Protein AF-A0A3N4I988-F1 (afdb_monomer)

pLDDT: mean 76.37, std 16.98, range [40.56, 94.88]

Mean predicted aligned error: 9.08 Å

Structure (mmCIF, N/CA/C/O backbone):
data_AF-A0A3N4I988-F1
#
_entry.id   AF-A0A3N4I988-F1
#
loop_
_atom_site.group_PDB
_atom_site.id
_atom_site.type_symbol
_atom_site.label_atom_id
_atom_site.label_alt_id
_atom_site.label_comp_id
_atom_site.label_asym_id
_atom_site.label_entity_id
_atom_site.label_seq_id
_atom_site.pdbx_PDB_ins_code
_atom_site.Cartn_x
_atom_site.Cartn_y
_atom_site.Cartn_z
_atom_site.occupancy
_atom_site.B_iso_or_equiv
_atom_site.auth_seq_id
_atom_site.auth_comp_id
_atom_site.auth_asym_id
_atom_site.auth_atom_id
_atom_site.pdbx_PDB_model_num
ATOM 1 N N . MET A 1 1 ? -3.573 -3.163 16.307 1.00 84.88 1 MET A N 1
ATOM 2 C CA . MET A 1 1 ? -3.883 -3.729 14.979 1.00 84.88 1 MET A CA 1
ATOM 3 C C . MET A 1 1 ? -4.000 -2.584 13.988 1.00 84.88 1 MET A C 1
ATOM 5 O O . MET A 1 1 ? -4.556 -1.556 14.357 1.00 84.88 1 MET A O 1
ATOM 9 N N . GLN A 1 2 ? -3.490 -2.755 12.772 1.00 89.31 2 GLN A N 1
ATOM 10 C CA . GLN A 1 2 ? -3.730 -1.860 11.639 1.00 89.31 2 GLN A CA 1
ATOM 11 C C . GLN A 1 2 ? -4.465 -2.616 10.535 1.00 89.31 2 GLN A C 1
ATOM 13 O O . GLN A 1 2 ? -4.275 -3.822 10.383 1.00 89.31 2 GLN A O 1
ATOM 18 N N . GLN A 1 3 ? -5.292 -1.901 9.780 1.00 92.56 3 GLN A N 1
ATOM 19 C CA . GLN A 1 3 ? -6.064 -2.427 8.659 1.00 92.56 3 GLN A CA 1
ATOM 20 C C . GLN A 1 3 ? -5.786 -1.561 7.431 1.00 92.56 3 GLN A C 1
ATOM 22 O O . GLN A 1 3 ? -5.736 -0.337 7.550 1.00 92.56 3 GLN A O 1
ATOM 27 N N . LEU A 1 4 ? -5.598 -2.190 6.274 1.00 93.06 4 LEU A N 1
ATOM 28 C CA . LEU A 1 4 ? -5.372 -1.509 5.000 1.00 93.06 4 LEU A CA 1
ATOM 29 C C . LEU A 1 4 ? -6.285 -2.112 3.940 1.00 93.06 4 LEU A C 1
ATOM 31 O O . LEU A 1 4 ? -6.235 -3.314 3.668 1.00 93.06 4 LEU A O 1
ATOM 35 N N . GLU A 1 5 ? -7.072 -1.249 3.311 1.00 93.62 5 GLU A N 1
ATOM 36 C CA . GLU A 1 5 ? -7.854 -1.566 2.124 1.00 93.62 5 GLU A CA 1
ATOM 37 C C . GLU A 1 5 ? -7.235 -0.835 0.931 1.00 93.62 5 GLU A C 1
ATOM 39 O O . GLU A 1 5 ? -7.075 0.386 0.956 1.00 93.62 5 GLU A O 1
ATOM 44 N N . LEU A 1 6 ? -6.873 -1.590 -0.105 1.00 92.62 6 LEU A N 1
ATOM 45 C CA . LEU A 1 6 ? -6.383 -1.049 -1.369 1.00 92.62 6 LEU A CA 1
ATOM 46 C C . LEU A 1 6 ? -7.487 -1.221 -2.408 1.00 92.62 6 LEU A C 1
ATOM 48 O O . LEU A 1 6 ? -7.954 -2.335 -2.637 1.00 92.62 6 LEU A O 1
ATOM 52 N N . SER A 1 7 ? -7.892 -0.133 -3.063 1.00 90.50 7 SER A N 1
ATOM 53 C CA . SER A 1 7 ? -9.023 -0.134 -4.006 1.00 90.50 7 SER A CA 1
ATOM 54 C C . SER A 1 7 ? -8.849 -1.109 -5.178 1.00 90.50 7 SER A C 1
ATOM 56 O O . SER A 1 7 ? -9.831 -1.609 -5.729 1.00 90.50 7 SER A O 1
ATOM 58 N N . TYR A 1 8 ? -7.602 -1.409 -5.545 1.00 88.56 8 TYR A N 1
ATOM 59 C CA . TYR A 1 8 ? -7.256 -2.349 -6.608 1.00 88.56 8 TYR A CA 1
ATOM 60 C C . TYR A 1 8 ? -7.137 -3.811 -6.135 1.00 88.56 8 TYR A C 1
ATOM 62 O O . TYR A 1 8 ? -7.142 -4.714 -6.968 1.00 88.56 8 TYR A O 1
ATOM 70 N N . VAL A 1 9 ? -7.110 -4.078 -4.823 1.00 90.38 9 VAL A N 1
ATOM 71 C CA . VAL A 1 9 ? -7.111 -5.436 -4.245 1.00 90.38 9 VAL A CA 1
ATOM 72 C C . VAL A 1 9 ? -8.528 -5.780 -3.782 1.00 90.38 9 VAL A C 1
ATOM 74 O O . VAL A 1 9 ? -8.876 -5.705 -2.605 1.00 90.38 9 VAL A O 1
ATOM 77 N N . ARG A 1 10 ? -9.391 -6.122 -4.741 1.00 90.44 10 ARG A N 1
ATOM 78 C CA . ARG A 1 10 ? -10.837 -6.261 -4.503 1.00 90.44 10 ARG A CA 1
ATOM 79 C C . ARG A 1 10 ? -11.174 -7.362 -3.492 1.00 90.44 10 ARG A C 1
ATOM 81 O O . ARG A 1 10 ? -10.671 -8.479 -3.580 1.00 90.44 10 ARG A O 1
ATOM 88 N N . GLY A 1 11 ? -12.091 -7.044 -2.575 1.00 90.38 11 GLY A N 1
ATOM 89 C CA . GLY A 1 11 ? -12.686 -8.000 -1.631 1.00 90.38 11 GLY A CA 1
ATOM 90 C C . GLY A 1 11 ? -11.754 -8.481 -0.517 1.00 90.38 11 GLY A C 1
ATOM 91 O O . GLY A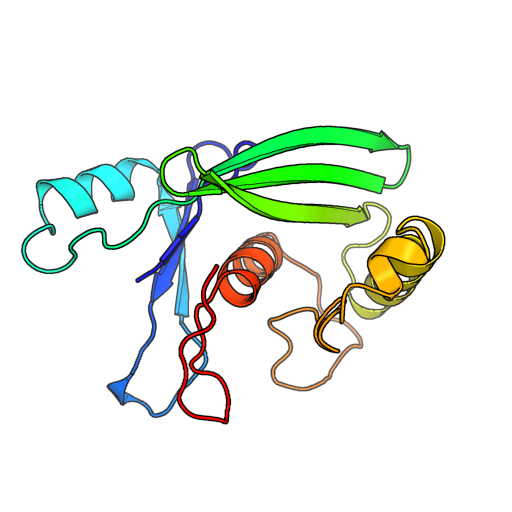 1 11 ? -12.145 -9.344 0.266 1.00 90.38 11 GLY A O 1
ATOM 92 N N . LYS A 1 12 ? -10.535 -7.939 -0.425 1.00 94.12 12 LYS A N 1
ATOM 93 C CA . LYS A 1 12 ? -9.560 -8.318 0.598 1.00 94.12 12 LYS A CA 1
ATOM 94 C C . LYS A 1 12 ? -9.060 -7.101 1.364 1.00 94.12 12 LYS A C 1
ATOM 96 O O . LYS A 1 12 ? -9.107 -5.974 0.881 1.00 94.12 12 LYS A O 1
ATOM 101 N N . MET A 1 13 ? -8.565 -7.357 2.565 1.00 94.38 13 MET A N 1
ATOM 102 C CA . MET A 1 13 ? -8.001 -6.366 3.469 1.00 94.38 13 MET A CA 1
ATOM 103 C C . MET A 1 13 ? -6.738 -6.936 4.106 1.00 94.38 13 MET A C 1
ATOM 105 O O . MET A 1 13 ? -6.726 -8.084 4.552 1.00 94.38 13 MET A O 1
ATOM 109 N N . PHE A 1 14 ? -5.678 -6.138 4.166 1.00 94.44 14 PHE A N 1
ATOM 110 C CA . PHE A 1 14 ? -4.494 -6.496 4.938 1.00 94.44 14 PHE A CA 1
ATOM 111 C C . PHE A 1 14 ? -4.736 -6.143 6.401 1.00 94.44 14 PHE A C 1
ATOM 113 O O . PHE A 1 14 ? -5.282 -5.080 6.713 1.00 94.44 14 PHE A O 1
ATOM 120 N N . VAL A 1 15 ? -4.295 -7.012 7.302 1.00 92.00 15 VAL A N 1
ATOM 121 C CA . VAL A 1 15 ? -4.347 -6.795 8.747 1.00 92.00 15 VAL A CA 1
ATOM 122 C C . VAL A 1 15 ? -2.962 -7.041 9.316 1.00 92.00 15 VAL A C 1
ATOM 124 O O . VAL A 1 15 ? -2.430 -8.137 9.175 1.00 92.00 15 VAL A O 1
ATOM 127 N N . LEU A 1 16 ? -2.396 -6.031 9.976 1.00 88.44 16 LEU A N 1
ATOM 128 C CA . LEU A 1 16 ? -1.126 -6.122 10.693 1.00 88.44 16 LEU A CA 1
ATOM 129 C C . LEU A 1 16 ? -1.395 -6.119 12.197 1.00 88.44 16 LEU A C 1
ATOM 131 O O . LEU A 1 16 ? -1.980 -5.177 12.753 1.00 88.44 16 LEU A O 1
ATOM 135 N N . THR A 1 17 ? -0.948 -7.167 12.873 1.00 84.38 17 THR A N 1
ATOM 136 C CA . THR A 1 17 ? -0.969 -7.280 14.329 1.00 84.38 17 THR A CA 1
ATOM 137 C C . THR A 1 17 ? 0.446 -7.091 14.858 1.00 84.38 17 THR A C 1
ATOM 139 O O . THR A 1 17 ? 1.422 -7.573 14.292 1.00 84.38 17 THR A O 1
ATOM 142 N N . THR A 1 18 ? 0.585 -6.337 15.943 1.00 73.50 18 THR A N 1
ATOM 143 C CA . THR A 1 18 ? 1.885 -6.129 16.582 1.00 73.50 18 THR A CA 1
ATOM 144 C C . THR A 1 18 ? 1.937 -7.000 17.822 1.00 73.50 18 THR A C 1
ATOM 146 O O . THR A 1 18 ? 1.146 -6.784 18.741 1.00 73.50 18 THR A O 1
ATOM 149 N N . ASN A 1 19 ? 2.852 -7.968 17.873 1.00 64.56 19 ASN A N 1
ATOM 150 C CA . ASN A 1 19 ? 3.066 -8.743 19.088 1.00 64.56 19 ASN A CA 1
ATOM 151 C C . ASN A 1 19 ? 4.049 -8.003 20.004 1.00 64.56 19 ASN A C 1
ATOM 153 O O . ASN A 1 19 ? 5.262 -8.173 19.917 1.00 64.56 19 ASN A O 1
ATOM 157 N N . ILE A 1 20 ? 3.507 -7.156 20.880 1.00 58.12 20 ILE A N 1
ATOM 158 C CA . ILE A 1 20 ? 4.299 -6.354 21.823 1.00 58.12 20 ILE A CA 1
ATOM 159 C C . ILE A 1 20 ? 4.977 -7.249 22.881 1.00 58.12 20 ILE A C 1
ATOM 161 O O . ILE A 1 20 ? 6.041 -6.901 23.385 1.00 58.12 20 ILE A O 1
ATOM 165 N N . ALA A 1 21 ? 4.415 -8.427 23.182 1.00 53.12 21 ALA A N 1
ATOM 166 C CA . ALA A 1 21 ? 4.896 -9.310 24.247 1.00 53.12 21 ALA A CA 1
ATOM 167 C C . ALA A 1 21 ? 6.186 -10.075 23.895 1.00 53.12 21 ALA A C 1
ATOM 169 O O . ALA A 1 21 ? 6.878 -10.544 24.792 1.00 53.12 21 ALA A O 1
ATOM 170 N N . ALA A 1 22 ? 6.532 -10.194 22.611 1.00 51.25 22 ALA A N 1
ATOM 171 C CA . ALA A 1 22 ? 7.652 -11.022 22.158 1.00 51.25 22 ALA A CA 1
ATOM 172 C C . ALA A 1 22 ? 8.961 -10.245 21.914 1.00 51.25 22 ALA A C 1
ATOM 174 O O . ALA A 1 22 ? 9.892 -10.799 21.338 1.00 51.25 22 ALA A O 1
ATOM 175 N N . GLY A 1 23 ? 9.026 -8.943 22.234 1.00 46.22 23 GLY A N 1
ATOM 176 C CA . GLY A 1 23 ? 10.151 -8.080 21.828 1.00 46.22 23 GLY A CA 1
ATOM 177 C C . GLY A 1 23 ? 10.304 -7.939 20.302 1.00 46.22 23 GLY A C 1
ATOM 178 O O . GLY A 1 23 ? 11.191 -7.240 19.816 1.00 46.22 23 GLY A O 1
ATOM 179 N N . ASN A 1 24 ? 9.414 -8.577 19.540 1.00 47.31 24 ASN A N 1
ATOM 180 C CA . ASN A 1 24 ? 9.428 -8.620 18.095 1.00 47.31 24 ASN A CA 1
ATOM 181 C C . ASN A 1 24 ? 8.778 -7.337 17.576 1.00 47.31 24 ASN A C 1
ATOM 183 O O . ASN A 1 24 ? 7.560 -7.161 17.600 1.00 47.31 24 ASN A O 1
ATOM 187 N N . GLN A 1 25 ? 9.601 -6.400 17.113 1.00 55.53 25 GLN A N 1
ATOM 188 C CA . GLN A 1 25 ? 9.103 -5.156 16.524 1.00 55.53 25 GLN A CA 1
ATOM 189 C C . GLN A 1 25 ? 8.427 -5.380 15.161 1.00 55.53 25 GLN A C 1
ATOM 191 O O . GLN A 1 25 ? 7.734 -4.483 14.670 1.00 55.53 25 GLN A O 1
ATOM 196 N N . GLN A 1 26 ? 8.595 -6.557 14.552 1.00 60.03 26 GLN A N 1
ATOM 197 C CA . G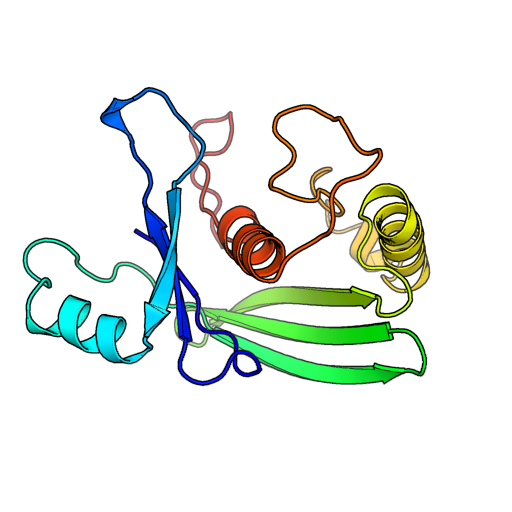LN A 1 26 ? 7.941 -6.928 13.302 1.00 60.03 26 GLN A CA 1
ATOM 198 C C . GLN A 1 26 ? 6.537 -7.469 13.585 1.00 60.03 26 GLN A C 1
ATOM 200 O O . GLN A 1 26 ? 6.373 -8.462 14.287 1.00 60.03 26 GLN A O 1
ATOM 205 N N . GLY A 1 27 ? 5.520 -6.778 13.065 1.00 71.00 27 GLY A N 1
ATOM 206 C CA . GLY A 1 27 ? 4.146 -7.257 13.153 1.00 71.00 27 GLY A CA 1
ATOM 207 C C . GLY A 1 27 ? 3.897 -8.440 12.215 1.00 71.00 27 GLY A C 1
ATOM 208 O O . GLY A 1 27 ? 4.540 -8.567 11.168 1.00 71.00 27 GLY A O 1
ATOM 209 N N . GLU A 1 28 ? 2.954 -9.296 12.591 1.00 82.88 28 GLU A N 1
ATOM 210 C CA . GLU A 1 28 ? 2.448 -10.364 11.736 1.00 82.88 28 GLU A CA 1
ATOM 211 C C . GLU A 1 28 ? 1.340 -9.802 10.851 1.00 82.88 28 GLU A C 1
ATOM 213 O O . GLU A 1 28 ? 0.460 -9.078 11.322 1.00 82.88 28 GLU A O 1
ATOM 218 N N . MET A 1 29 ? 1.401 -10.104 9.556 1.00 87.31 29 MET A N 1
ATOM 219 C CA . MET A 1 29 ? 0.443 -9.586 8.594 1.00 87.31 29 MET A CA 1
ATOM 220 C C . MET A 1 29 ? -0.294 -10.719 7.906 1.00 87.31 29 MET A C 1
ATOM 222 O O . MET A 1 29 ? 0.322 -11.651 7.393 1.00 87.31 29 MET A O 1
ATOM 226 N N . VAL A 1 30 ? -1.611 -10.580 7.842 1.00 91.50 30 VAL A N 1
ATOM 227 C CA . VAL A 1 30 ? -2.513 -11.528 7.197 1.00 91.50 30 VAL A CA 1
ATOM 228 C C . VAL A 1 30 ? -3.401 -10.806 6.194 1.00 91.50 30 VAL A C 1
ATOM 230 O O . VAL A 1 30 ? -3.696 -9.619 6.339 1.00 91.50 30 VAL A O 1
ATOM 233 N N . LEU A 1 31 ? -3.827 -11.534 5.167 1.00 93.50 31 LEU A N 1
ATOM 234 C CA . LEU A 1 31 ? -4.801 -11.066 4.192 1.00 93.50 31 LEU A CA 1
ATOM 235 C C . LEU A 1 31 ? -6.138 -11.736 4.496 1.00 93.50 31 LEU A C 1
ATOM 237 O O . LEU A 1 31 ? -6.240 -12.961 4.480 1.00 93.50 31 LEU A O 1
ATOM 241 N N . VAL A 1 32 ? -7.155 -10.936 4.781 1.00 94.25 32 VAL A N 1
ATOM 242 C CA . VAL A 1 32 ? -8.497 -11.403 5.147 1.00 94.25 32 VAL A CA 1
ATOM 243 C C . VAL A 1 32 ? -9.531 -10.880 4.159 1.00 94.25 32 VAL A C 1
ATOM 245 O O . VAL A 1 32 ? -9.245 -10.003 3.344 1.00 94.25 32 VAL A O 1
ATOM 248 N N . GLN A 1 33 ? -10.741 -11.426 4.221 1.00 94.88 33 GLN A N 1
ATOM 249 C CA . GLN A 1 33 ? -11.881 -10.892 3.480 1.00 94.88 33 GLN A CA 1
ATOM 250 C C . GLN A 1 33 ? -12.302 -9.527 4.042 1.00 94.88 33 GLN A C 1
ATOM 252 O O . GLN A 1 33 ? -12.141 -9.264 5.236 1.00 94.88 33 GLN A O 1
ATOM 257 N N . ARG A 1 34 ? -12.843 -8.650 3.191 1.00 89.44 34 ARG A N 1
ATOM 258 C CA . ARG A 1 34 ? -13.242 -7.282 3.573 1.00 89.44 34 ARG A CA 1
ATOM 259 C C . ARG A 1 34 ? -14.269 -7.263 4.713 1.00 89.44 34 ARG A C 1
ATOM 261 O O . ARG A 1 34 ? -14.209 -6.398 5.584 1.00 89.44 34 ARG A O 1
ATOM 268 N N . GLU A 1 35 ? -15.150 -8.253 4.749 1.00 91.25 35 GLU A N 1
ATOM 269 C CA . GLU A 1 35 ? -16.192 -8.470 5.756 1.00 91.25 35 GLU A CA 1
ATOM 270 C C . GLU A 1 35 ? -15.610 -8.635 7.170 1.00 91.25 35 GLU A C 1
ATOM 272 O O . GLU A 1 35 ? -16.286 -8.372 8.167 1.00 91.25 35 GLU A O 1
ATOM 277 N N . PHE A 1 36 ? -14.325 -8.988 7.291 1.00 90.50 36 PHE A N 1
ATOM 278 C CA . PHE A 1 36 ? -13.637 -9.020 8.579 1.00 90.50 36 PHE A CA 1
ATOM 279 C C . PHE A 1 36 ? -13.649 -7.659 9.286 1.00 90.50 36 PHE A C 1
ATOM 281 O O . PHE A 1 36 ? -13.722 -7.615 10.513 1.00 90.50 36 PHE A O 1
ATOM 288 N N . ALA A 1 37 ? -13.629 -6.543 8.549 1.00 86.69 37 ALA A N 1
ATOM 289 C CA . ALA A 1 37 ? -13.716 -5.210 9.142 1.00 86.69 37 ALA A CA 1
ATOM 290 C C . ALA A 1 37 ? -15.046 -4.994 9.878 1.00 86.69 37 ALA A C 1
ATOM 292 O O . ALA A 1 37 ? -15.075 -4.407 10.962 1.00 86.69 37 ALA A O 1
ATOM 293 N N . GLU A 1 38 ? -16.142 -5.518 9.327 1.00 88.12 38 GLU A N 1
ATOM 294 C CA . GLU A 1 38 ? -17.461 -5.457 9.954 1.00 88.12 38 GLU A CA 1
ATOM 295 C C . GLU A 1 38 ? -17.519 -6.343 11.194 1.00 88.12 38 GLU A C 1
ATOM 297 O O . GLU A 1 38 ? -18.006 -5.911 12.239 1.00 88.12 38 GLU A O 1
ATOM 302 N N . ILE A 1 39 ? -16.948 -7.548 11.125 1.00 89.88 39 ILE A N 1
ATOM 303 C CA . ILE A 1 39 ? -16.829 -8.442 12.284 1.00 89.88 39 ILE A CA 1
ATOM 304 C C . ILE A 1 39 ? -16.018 -7.763 13.393 1.00 89.88 39 ILE A C 1
ATOM 306 O O . ILE A 1 39 ? -16.463 -7.717 14.542 1.00 89.88 39 ILE A O 1
ATOM 310 N N . ALA A 1 40 ? -14.864 -7.183 13.058 1.00 87.81 40 ALA A N 1
ATOM 311 C CA . ALA A 1 40 ? -14.014 -6.482 14.011 1.00 87.81 40 ALA A CA 1
ATOM 312 C C . ALA A 1 40 ? -14.765 -5.321 14.681 1.00 87.81 40 ALA A C 1
ATOM 314 O O . ALA A 1 40 ? -14.759 -5.201 15.905 1.00 87.81 40 ALA A O 1
ATOM 315 N N . ARG A 1 41 ? -15.487 -4.518 13.895 1.00 86.56 41 ARG A N 1
ATOM 316 C CA . ARG A 1 41 ? -16.241 -3.363 14.391 1.00 86.56 41 ARG A CA 1
ATOM 317 C C . ARG A 1 41 ? -17.482 -3.738 15.200 1.00 86.56 41 ARG A C 1
ATOM 319 O O . ARG A 1 41 ? -17.806 -3.039 16.151 1.00 86.56 41 ARG A O 1
ATOM 326 N N . LEU A 1 42 ? -18.218 -4.775 14.812 1.00 89.31 42 LEU A N 1
ATOM 327 C CA . LEU A 1 42 ? -19.523 -5.090 15.406 1.00 89.31 42 LEU A CA 1
ATOM 328 C C . LEU A 1 42 ? -19.434 -6.123 16.526 1.00 89.31 42 LEU A C 1
ATOM 330 O O . LEU A 1 42 ? -20.223 -6.074 17.466 1.00 89.31 42 LEU A O 1
ATOM 334 N N . LYS A 1 43 ? -18.503 -7.075 16.423 1.00 91.88 43 LYS A N 1
ATOM 335 C CA . LYS A 1 43 ? -18.372 -8.195 17.365 1.00 91.88 43 LYS A CA 1
ATOM 336 C C . LYS A 1 43 ? -17.152 -8.068 18.267 1.00 91.88 43 LYS A C 1
ATOM 338 O O . LYS A 1 43 ? -17.208 -8.528 19.401 1.00 91.88 43 LYS A O 1
ATOM 343 N N . LEU A 1 44 ? -16.080 -7.425 17.797 1.00 90.75 44 LEU A N 1
ATOM 344 C CA . LEU A 1 44 ? -14.818 -7.309 18.538 1.00 90.75 44 LEU A CA 1
ATOM 345 C C . LEU A 1 44 ? -14.530 -5.890 19.050 1.00 90.75 44 LEU A C 1
ATOM 347 O O . LEU A 1 44 ? -13.433 -5.651 19.540 1.00 90.75 44 LEU A O 1
ATOM 351 N N . ASN A 1 45 ? -15.495 -4.963 19.005 1.00 88.31 45 ASN A N 1
ATOM 352 C CA . ASN A 1 45 ? -15.301 -3.561 19.418 1.00 88.31 45 ASN A CA 1
ATOM 353 C C . ASN A 1 45 ? -14.763 -3.412 20.851 1.00 88.31 45 ASN A C 1
ATOM 355 O O . ASN A 1 45 ? -13.938 -2.549 21.132 1.00 88.31 45 ASN A O 1
ATOM 359 N N . ALA A 1 46 ? -15.207 -4.287 21.761 1.00 88.81 46 ALA A N 1
ATOM 360 C CA . ALA A 1 46 ? -14.740 -4.289 23.146 1.00 88.81 46 ALA A CA 1
ATOM 361 C C . ALA A 1 46 ? -13.240 -4.611 23.270 1.00 88.81 46 ALA A C 1
ATOM 363 O O . ALA A 1 46 ? -12.601 -4.202 24.234 1.00 88.81 46 ALA A O 1
ATOM 364 N N . LEU A 1 47 ? -12.681 -5.339 22.300 1.00 87.31 47 LEU A N 1
ATOM 365 C CA . LEU A 1 47 ? -11.263 -5.679 22.244 1.00 87.31 47 LEU A CA 1
ATOM 366 C C . LEU A 1 47 ? -10.496 -4.658 21.405 1.00 87.31 47 LEU A C 1
ATOM 368 O O . LEU A 1 47 ? -9.421 -4.211 21.799 1.00 87.31 47 LEU A O 1
ATOM 372 N N . TRP A 1 48 ? -11.042 -4.295 20.245 1.00 84.56 48 TRP A N 1
ATOM 373 C CA . TRP A 1 48 ? -10.391 -3.471 19.237 1.00 84.56 48 TRP A CA 1
ATOM 374 C C . TRP A 1 48 ? -11.257 -2.266 18.887 1.00 84.56 48 TRP A C 1
ATOM 376 O O . TRP A 1 48 ? -12.172 -2.342 18.069 1.00 84.56 48 TRP A O 1
ATOM 386 N N . MET A 1 49 ? -10.906 -1.126 19.477 1.00 84.75 49 MET A N 1
ATOM 387 C CA . MET A 1 49 ? -11.500 0.161 19.142 1.00 84.75 49 MET A CA 1
ATOM 388 C C . MET A 1 49 ? -10.684 0.853 18.049 1.00 84.75 49 MET A C 1
ATOM 390 O O . MET A 1 49 ? -9.458 0.965 18.147 1.00 84.75 49 MET A O 1
ATOM 394 N N . GLN A 1 50 ? -11.362 1.348 17.016 1.00 85.88 50 GLN A N 1
ATOM 395 C CA . GLN A 1 50 ? -10.719 2.121 15.959 1.00 85.88 50 GLN A CA 1
ATOM 396 C C . GLN A 1 50 ? -10.241 3.475 16.504 1.00 85.88 50 GLN A C 1
ATOM 398 O O . GLN A 1 50 ? -11.046 4.319 16.883 1.00 85.88 50 GLN A O 1
ATOM 403 N N . GLN A 1 51 ? -8.924 3.679 16.517 1.00 85.50 51 GLN A N 1
ATOM 404 C CA . GLN A 1 51 ? -8.295 4.908 17.020 1.00 85.50 51 GLN A CA 1
ATOM 405 C C . GLN A 1 51 ? -8.134 5.974 15.932 1.00 85.50 51 GLN A C 1
ATOM 407 O O . GLN A 1 51 ? -8.243 7.168 16.195 1.00 85.50 51 GLN A O 1
ATOM 412 N N . GLN A 1 52 ? -7.834 5.547 14.705 1.00 86.06 52 GLN A N 1
ATOM 413 C CA . GLN A 1 52 ? -7.511 6.437 13.595 1.00 86.06 52 GLN A CA 1
ATOM 414 C C . GLN A 1 52 ? -8.130 5.931 12.294 1.00 86.06 52 GLN A C 1
ATOM 416 O O . GLN A 1 52 ? -8.365 4.735 12.113 1.00 86.06 52 GLN A O 1
ATOM 421 N N . PHE A 1 53 ? -8.401 6.871 11.392 1.00 89.62 53 PHE A N 1
ATOM 422 C CA . PHE A 1 53 ? -8.853 6.605 10.035 1.00 89.62 53 PHE A CA 1
ATOM 423 C C . PHE A 1 53 ? -8.106 7.532 9.083 1.00 89.62 53 PHE A C 1
ATOM 425 O O . PHE A 1 53 ? -8.208 8.756 9.199 1.00 89.62 53 PHE A O 1
ATOM 432 N N . VAL A 1 54 ? -7.358 6.937 8.161 1.00 90.06 54 VAL A N 1
ATOM 433 C CA . VAL A 1 54 ? -6.623 7.645 7.115 1.00 90.06 54 VAL A CA 1
ATOM 434 C C . VAL A 1 54 ? -7.111 7.109 5.781 1.00 90.06 54 VAL A C 1
ATOM 436 O O . VAL A 1 54 ? -7.234 5.898 5.610 1.00 90.06 54 VAL A O 1
ATOM 439 N N . ARG A 1 55 ? -7.390 8.010 4.842 1.00 92.00 55 ARG A N 1
ATOM 440 C CA . ARG A 1 55 ? -7.732 7.663 3.461 1.00 92.00 55 ARG A CA 1
ATOM 441 C C . ARG A 1 55 ? -6.772 8.359 2.509 1.00 92.00 55 ARG A C 1
ATOM 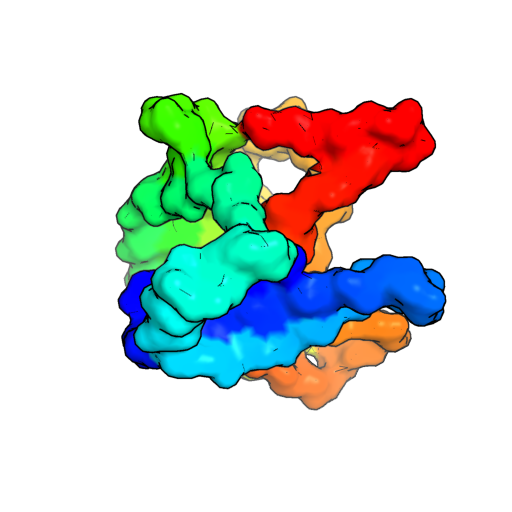443 O O . ARG A 1 55 ? -6.380 9.493 2.766 1.00 92.00 55 ARG A O 1
ATOM 450 N N . ALA A 1 56 ? -6.416 7.692 1.422 1.00 90.81 56 ALA A N 1
ATOM 451 C CA . ALA A 1 56 ? -5.661 8.297 0.335 1.00 90.81 56 ALA A CA 1
ATOM 452 C C . ALA A 1 56 ? -6.602 8.546 -0.846 1.00 90.81 56 ALA A C 1
ATOM 454 O O . ALA A 1 56 ? -7.319 7.638 -1.265 1.00 90.81 56 ALA A O 1
ATOM 455 N N . GLU A 1 57 ? -6.599 9.765 -1.376 1.00 90.50 57 GLU A N 1
ATOM 456 C CA . GLU A 1 57 ? -7.366 10.140 -2.568 1.00 90.50 57 GLU A CA 1
ATOM 457 C C . GLU A 1 57 ? -6.399 10.675 -3.619 1.00 90.50 57 GLU A C 1
ATOM 459 O O . GLU A 1 57 ? -5.580 11.549 -3.334 1.00 90.50 57 GLU A O 1
ATOM 464 N N . GLY A 1 58 ? -6.449 10.118 -4.826 1.00 89.44 58 GLY A N 1
ATOM 465 C CA . GLY A 1 58 ? -5.425 10.3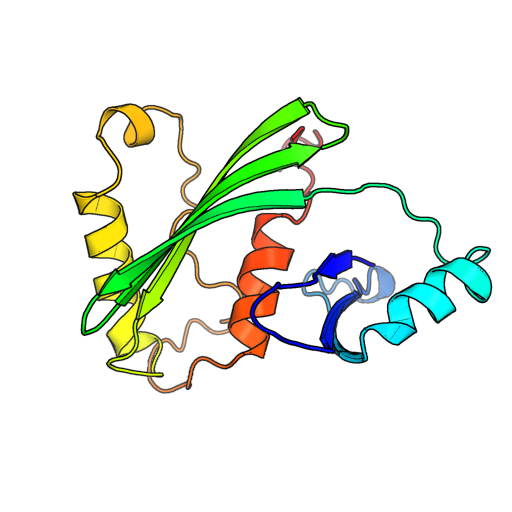81 -5.824 1.00 89.44 58 GLY A CA 1
ATOM 466 C C . GLY A 1 58 ? -5.739 9.817 -7.196 1.00 89.44 58 GLY A C 1
ATOM 467 O O . GLY A 1 58 ? -6.816 9.272 -7.439 1.00 89.44 58 GLY A O 1
ATOM 468 N N . VAL A 1 59 ? -4.761 9.950 -8.083 1.00 91.12 59 VAL A N 1
ATOM 469 C CA . VAL A 1 59 ? -4.818 9.488 -9.468 1.00 91.12 59 VAL A CA 1
ATOM 470 C C . VAL A 1 59 ? -3.739 8.441 -9.718 1.00 91.12 59 VAL A C 1
ATOM 472 O O . VAL A 1 59 ? -2.645 8.503 -9.153 1.00 91.12 59 VAL A O 1
ATOM 475 N N . GLY A 1 60 ? -4.064 7.462 -10.558 1.00 90.69 60 GLY A N 1
ATOM 476 C CA . GLY A 1 60 ? -3.127 6.462 -11.054 1.00 90.69 60 GLY A CA 1
ATOM 477 C C . GLY A 1 60 ? -2.851 6.694 -12.532 1.00 90.69 60 GLY A C 1
ATOM 478 O O . GLY A 1 60 ? -3.781 6.925 -13.302 1.00 90.69 60 GLY A O 1
ATOM 479 N N . MET A 1 61 ? -1.584 6.624 -12.913 1.00 90.62 61 MET A N 1
ATOM 480 C CA . MET A 1 61 ? -1.125 6.653 -14.295 1.00 90.62 61 MET A CA 1
ATOM 481 C C . MET A 1 61 ? -0.441 5.329 -14.595 1.00 90.62 61 MET A C 1
ATOM 483 O O . MET A 1 61 ? 0.364 4.847 -13.796 1.00 90.62 61 MET A O 1
ATOM 487 N N . GLU A 1 62 ? -0.777 4.743 -15.735 1.00 91.62 62 GLU A N 1
ATOM 488 C CA . GLU A 1 62 ? -0.180 3.505 -16.214 1.00 91.62 62 GLU A CA 1
ATOM 489 C C . GLU A 1 62 ? 0.637 3.796 -17.469 1.00 91.62 62 GLU A C 1
ATOM 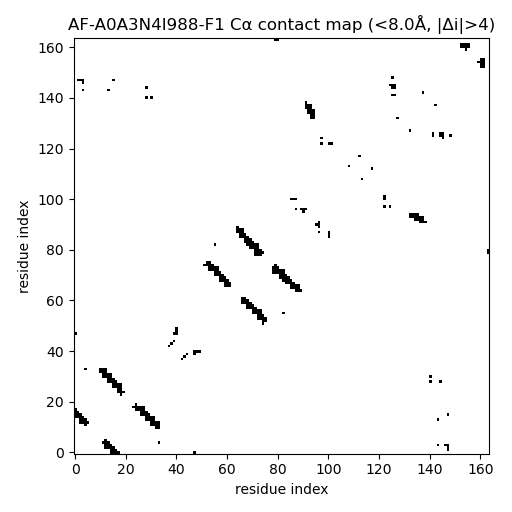491 O O . GLU A 1 62 ? 0.187 4.490 -18.380 1.00 91.62 62 GLU A O 1
ATOM 496 N N . PHE A 1 63 ? 1.856 3.284 -17.466 1.00 88.19 63 PHE A N 1
ATOM 497 C CA . PHE A 1 63 ? 2.823 3.315 -18.548 1.00 88.19 63 PHE A CA 1
ATOM 498 C C . PHE A 1 63 ? 3.129 1.867 -18.942 1.00 88.19 63 PHE A C 1
ATOM 500 O O . PHE A 1 63 ? 2.779 0.938 -18.219 1.00 88.19 63 PHE A O 1
ATOM 507 N N . GLU A 1 64 ? 3.826 1.665 -20.058 1.00 89.38 64 GLU A N 1
ATOM 508 C CA . GLU A 1 64 ? 4.094 0.326 -20.605 1.00 89.38 64 GLU A CA 1
ATOM 509 C C . GLU A 1 64 ? 4.703 -0.649 -19.582 1.00 89.38 64 GLU A C 1
ATOM 511 O O . GLU A 1 64 ? 4.245 -1.778 -19.451 1.00 89.38 64 GLU A O 1
ATOM 516 N N . ALA A 1 65 ? 5.694 -0.193 -18.814 1.00 88.56 65 ALA A N 1
ATOM 517 C CA . ALA A 1 65 ? 6.394 -1.020 -17.835 1.00 88.56 65 ALA A CA 1
ATOM 518 C C . ALA A 1 65 ? 6.109 -0.636 -16.373 1.00 88.56 65 ALA A C 1
ATOM 520 O O . ALA A 1 65 ? 6.612 -1.298 -15.465 1.00 88.56 65 ALA A O 1
ATOM 521 N N . TRP A 1 66 ? 5.319 0.413 -16.120 1.00 88.12 66 TRP A N 1
ATOM 522 C CA . TRP A 1 66 ? 5.197 1.015 -14.788 1.00 88.12 66 TRP A CA 1
ATOM 523 C C . TRP A 1 66 ? 3.789 1.491 -14.497 1.00 88.12 66 TRP A C 1
ATOM 525 O O . TRP A 1 66 ? 3.069 1.936 -15.387 1.00 88.12 66 TRP A O 1
ATOM 535 N N . ARG A 1 67 ? 3.444 1.557 -13.218 1.00 90.62 67 ARG A N 1
ATOM 536 C CA . ARG A 1 67 ? 2.282 2.308 -12.756 1.00 90.62 67 ARG A CA 1
ATOM 537 C C . ARG A 1 67 ? 2.669 3.201 -11.595 1.00 90.62 67 ARG A C 1
ATOM 539 O O . ARG A 1 67 ? 3.331 2.775 -10.654 1.00 90.62 67 ARG A O 1
ATOM 546 N N . VAL A 1 68 ? 2.242 4.454 -11.667 1.00 89.00 68 VAL A N 1
ATOM 547 C CA . VAL A 1 68 ? 2.509 5.467 -10.647 1.00 89.00 68 VAL A CA 1
ATOM 548 C C . VAL A 1 68 ? 1.182 5.954 -10.096 1.00 89.00 68 VAL A C 1
ATOM 550 O O . VAL A 1 68 ? 0.317 6.398 -10.851 1.00 89.00 68 VAL A O 1
ATOM 553 N N . ARG A 1 69 ? 1.008 5.882 -8.778 1.00 89.69 69 ARG A N 1
ATOM 554 C CA . ARG A 1 69 ? -0.167 6.423 -8.090 1.00 89.69 69 ARG A CA 1
ATOM 555 C C . ARG A 1 69 ? 0.268 7.551 -7.171 1.00 89.69 69 ARG A C 1
ATOM 557 O O . ARG A 1 69 ? 1.169 7.377 -6.357 1.00 89.69 69 ARG A O 1
ATOM 564 N N . VAL A 1 70 ? -0.379 8.704 -7.298 1.00 88.19 70 VAL A N 1
ATOM 565 C CA . VAL A 1 70 ? -0.098 9.895 -6.489 1.00 88.19 70 VAL A CA 1
ATOM 566 C C . VAL A 1 70 ? -1.391 10.360 -5.845 1.00 88.19 70 VAL A C 1
ATOM 568 O O . VAL A 1 70 ? -2.393 10.550 -6.534 1.00 88.19 70 VAL A O 1
ATOM 571 N N . GLY A 1 71 ? -1.380 10.555 -4.529 1.00 88.69 71 GLY A N 1
ATOM 572 C CA . GLY A 1 71 ? -2.570 10.970 -3.793 1.00 88.69 71 GLY A CA 1
ATOM 573 C C . GLY A 1 71 ? -2.271 11.722 -2.506 1.00 88.69 71 GLY A C 1
ATOM 574 O O . GLY A 1 71 ? -1.186 11.615 -1.939 1.00 88.69 71 GLY A O 1
ATOM 575 N N . GLY A 1 72 ? -3.249 12.492 -2.041 1.00 88.50 72 GLY A N 1
ATOM 576 C CA . GLY A 1 72 ? -3.212 13.145 -0.738 1.00 88.50 72 GLY A CA 1
ATOM 577 C C . GLY A 1 72 ? -3.641 12.184 0.368 1.00 88.50 72 GLY A C 1
ATOM 578 O O . GLY A 1 72 ? -4.644 11.483 0.229 1.00 88.50 72 GLY A O 1
ATOM 579 N N . LEU A 1 73 ? -2.899 12.165 1.474 1.00 89.31 73 LEU A N 1
ATOM 580 C CA . LEU A 1 73 ? -3.271 11.456 2.696 1.00 89.31 73 LEU A CA 1
ATOM 581 C C . LEU A 1 73 ? -4.186 12.347 3.530 1.00 89.31 73 LEU A C 1
ATOM 583 O O . LEU A 1 73 ? -3.769 13.386 4.031 1.00 89.31 73 LEU A O 1
ATOM 587 N N . MET A 1 74 ? -5.429 11.926 3.714 1.00 90.25 74 MET A N 1
ATOM 588 C CA . MET A 1 74 ? -6.446 12.666 4.449 1.00 90.25 74 MET A CA 1
ATOM 589 C C . MET A 1 74 ? -6.744 11.965 5.774 1.00 90.25 74 MET A C 1
ATOM 591 O O . MET A 1 74 ? -7.090 10.783 5.803 1.00 90.25 74 MET A O 1
ATOM 595 N N . MET A 1 75 ? -6.671 12.709 6.876 1.00 88.69 75 MET A N 1
ATOM 596 C CA . MET A 1 75 ? -7.109 12.265 8.201 1.00 88.69 75 MET A CA 1
ATOM 597 C C . MET A 1 75 ? -8.110 13.279 8.743 1.00 88.69 75 MET A C 1
ATOM 599 O O . MET A 1 75 ? -7.767 14.449 8.902 1.00 88.69 75 MET A O 1
ATOM 603 N N . GLN A 1 76 ? -9.342 12.835 9.018 1.00 85.88 76 GLN A N 1
ATOM 604 C CA . GLN A 1 76 ? -10.439 13.705 9.482 1.00 85.88 76 GLN A CA 1
ATOM 605 C C . GLN A 1 76 ? -10.675 14.920 8.559 1.00 85.88 76 GLN A C 1
ATOM 607 O O . GLN A 1 76 ? -10.885 16.032 9.027 1.00 85.88 76 GLN A O 1
ATOM 612 N N . ASN A 1 77 ? -10.618 14.706 7.238 1.00 83.50 77 ASN A N 1
ATOM 613 C CA . ASN A 1 77 ? -10.720 15.738 6.191 1.00 83.50 77 ASN A CA 1
ATOM 614 C C . ASN A 1 77 ? -9.587 16.780 6.162 1.00 83.50 77 ASN A C 1
ATOM 616 O O . ASN A 1 77 ? -9.634 17.705 5.355 1.00 83.50 77 ASN A O 1
ATOM 620 N N . THR A 1 78 ? -8.536 16.604 6.960 1.00 87.31 78 THR A N 1
ATOM 621 C CA . THR A 1 78 ? -7.317 17.414 6.880 1.00 87.31 78 THR A CA 1
ATOM 622 C C . THR A 1 78 ? -6.262 16.677 6.068 1.00 87.31 78 THR A C 1
ATOM 624 O O . THR A 1 78 ? -5.993 15.501 6.328 1.00 87.31 78 THR A O 1
ATOM 627 N N . ASN A 1 79 ? -5.639 17.371 5.114 1.00 85.19 79 ASN A N 1
ATOM 628 C CA . ASN A 1 79 ? -4.499 16.841 4.373 1.00 85.19 79 ASN A CA 1
ATOM 629 C C . ASN A 1 79 ? -3.274 16.734 5.299 1.00 85.19 79 ASN A C 1
ATOM 631 O O . ASN A 1 79 ? -2.875 17.713 5.926 1.00 85.19 79 ASN A O 1
ATOM 635 N N . ARG A 1 80 ? -2.716 15.529 5.400 1.00 83.81 80 ARG A N 1
ATOM 636 C CA . ARG A 1 80 ? -1.546 15.157 6.210 1.00 83.81 80 ARG A CA 1
ATOM 637 C C . ARG A 1 80 ? -0.291 14.945 5.372 1.00 83.81 80 ARG A C 1
ATOM 639 O O . ARG A 1 80 ? 0.791 14.778 5.923 1.00 83.81 80 ARG A O 1
ATOM 646 N N . GLY A 1 81 ? -0.409 14.956 4.048 1.00 82.19 81 GLY A N 1
ATOM 647 C CA . GLY A 1 81 ? 0.738 14.859 3.161 1.00 82.19 81 GLY A CA 1
ATOM 648 C C . GLY A 1 81 ? 0.423 14.210 1.826 1.00 82.19 81 GLY A C 1
ATOM 649 O O . GLY A 1 81 ? -0.726 13.973 1.462 1.00 82.19 81 GLY A O 1
ATOM 650 N N . LEU A 1 82 ? 1.492 13.915 1.098 1.00 80.44 82 LEU A N 1
ATOM 651 C CA . LEU A 1 82 ? 1.449 13.260 -0.199 1.00 80.44 82 LEU A CA 1
ATOM 652 C C . LEU A 1 82 ? 1.917 11.813 -0.063 1.00 80.44 82 LEU A C 1
ATOM 654 O O . LEU A 1 82 ? 2.909 11.530 0.610 1.00 80.44 82 LEU A O 1
ATOM 658 N N . PHE A 1 83 ? 1.233 10.920 -0.758 1.00 82.44 83 PHE A N 1
ATOM 659 C CA . PHE A 1 83 ? 1.620 9.539 -0.953 1.00 82.44 83 PHE A CA 1
ATOM 660 C C . PHE A 1 83 ? 1.929 9.296 -2.433 1.00 82.44 83 PHE A C 1
ATOM 662 O O . PHE A 1 83 ? 1.195 9.756 -3.311 1.00 82.44 83 PHE A O 1
ATOM 669 N N . ILE A 1 84 ? 3.025 8.580 -2.690 1.00 84.00 84 ILE A N 1
ATOM 670 C CA . ILE A 1 84 ? 3.467 8.183 -4.027 1.00 84.00 84 ILE A CA 1
ATOM 671 C C . ILE A 1 84 ? 3.761 6.683 -3.982 1.00 84.00 84 ILE A C 1
ATOM 673 O O . ILE A 1 84 ? 4.618 6.245 -3.215 1.00 84.00 84 ILE A O 1
ATOM 677 N N . GLU A 1 85 ? 3.070 5.915 -4.814 1.00 86.38 85 GLU A N 1
ATOM 678 C CA . GLU A 1 85 ? 3.351 4.505 -5.078 1.00 86.38 85 GLU A CA 1
ATOM 679 C C . GLU A 1 85 ? 3.884 4.361 -6.498 1.00 86.38 85 GLU A C 1
ATOM 681 O O . GLU A 1 85 ? 3.348 4.953 -7.437 1.00 86.38 85 GLU A O 1
ATOM 686 N N . VAL A 1 86 ? 4.926 3.548 -6.639 1.00 86.62 86 VAL A N 1
ATOM 687 C CA . VAL A 1 86 ? 5.504 3.165 -7.924 1.00 86.62 86 VAL A CA 1
ATOM 688 C C . VAL A 1 86 ? 5.530 1.644 -7.978 1.00 86.62 86 VAL A C 1
ATOM 690 O O . VAL A 1 86 ? 6.090 0.996 -7.097 1.00 86.62 86 VAL A O 1
ATOM 693 N N . GLU A 1 87 ? 4.908 1.097 -9.011 1.00 88.44 87 GLU A N 1
ATOM 694 C CA . GLU A 1 87 ? 4.810 -0.327 -9.313 1.00 88.44 87 GLU A CA 1
ATOM 695 C C . GLU A 1 87 ? 5.559 -0.573 -10.630 1.00 88.44 87 GLU A C 1
ATOM 697 O O . GLU A 1 87 ? 5.353 0.158 -11.603 1.00 88.44 87 GLU A O 1
ATOM 702 N N . TYR A 1 88 ? 6.457 -1.560 -10.654 1.00 88.19 88 TYR A N 1
ATOM 703 C CA . TYR A 1 88 ? 7.227 -1.939 -11.840 1.00 88.19 88 TYR A CA 1
ATOM 704 C C . TYR A 1 88 ? 6.820 -3.335 -12.291 1.00 88.19 88 TYR A C 1
ATOM 706 O O . TYR A 1 88 ? 6.890 -4.267 -11.499 1.00 88.19 88 TYR A O 1
ATOM 714 N N . PHE A 1 89 ? 6.413 -3.479 -13.550 1.00 88.56 89 PHE A N 1
ATOM 715 C CA . PHE A 1 89 ? 5.844 -4.727 -14.064 1.00 88.56 89 PHE A CA 1
ATOM 716 C C . PHE A 1 89 ? 6.856 -5.646 -14.745 1.00 88.56 89 PHE A C 1
ATOM 718 O O . PHE A 1 89 ? 6.531 -6.790 -15.041 1.00 88.56 89 PHE A O 1
ATOM 725 N N . SER A 1 90 ? 8.069 -5.166 -15.044 1.00 88.25 90 SER A N 1
ATOM 726 C CA . SER A 1 90 ? 9.003 -5.955 -15.869 1.00 88.25 90 SER A CA 1
ATOM 727 C C . SER A 1 90 ? 9.782 -7.006 -15.076 1.00 88.25 90 SER A C 1
ATOM 729 O O . SER A 1 90 ? 10.537 -7.775 -15.665 1.00 88.25 90 SER A O 1
ATOM 731 N N . THR A 1 91 ? 9.658 -7.021 -13.748 1.00 85.88 91 THR A N 1
ATOM 732 C CA . THR A 1 91 ? 10.262 -8.040 -12.887 1.00 85.88 91 THR A CA 1
ATOM 733 C C . THR A 1 91 ? 9.552 -8.087 -11.543 1.00 85.88 91 THR A C 1
ATOM 735 O O . THR A 1 91 ? 9.253 -7.044 -10.963 1.00 85.88 91 THR A O 1
ATOM 738 N N . ASP A 1 92 ? 9.363 -9.296 -11.027 1.00 85.06 92 ASP A N 1
ATOM 739 C CA . ASP A 1 92 ? 8.888 -9.514 -9.663 1.00 85.06 92 ASP A CA 1
ATOM 740 C C . ASP A 1 92 ? 10.055 -9.569 -8.663 1.00 85.06 92 ASP A C 1
ATOM 742 O O . ASP A 1 92 ? 9.840 -9.553 -7.456 1.00 85.06 92 ASP A O 1
ATOM 746 N N . TYR A 1 93 ? 11.311 -9.606 -9.120 1.00 85.50 93 TYR A N 1
ATOM 747 C CA . TYR A 1 93 ? 12.473 -9.712 -8.234 1.00 85.50 93 TYR A CA 1
ATOM 748 C C . TYR A 1 93 ? 12.907 -8.354 -7.691 1.00 85.50 93 TYR A C 1
ATOM 750 O O . TYR A 1 93 ? 13.191 -7.412 -8.441 1.00 85.50 93 TYR A O 1
ATOM 758 N N . LEU A 1 94 ? 13.044 -8.274 -6.365 1.00 79.31 94 LEU A N 1
ATOM 759 C CA . LEU A 1 94 ? 13.410 -7.032 -5.691 1.00 79.31 94 LEU A CA 1
ATOM 760 C C . LEU A 1 94 ? 14.811 -6.534 -6.088 1.00 79.31 94 LEU A C 1
ATOM 762 O O . LEU A 1 94 ? 14.971 -5.334 -6.311 1.00 79.31 94 LEU A O 1
ATOM 766 N N . SER A 1 95 ? 15.788 -7.437 -6.240 1.00 81.06 95 SER A N 1
ATOM 767 C CA . SER A 1 95 ? 17.156 -7.130 -6.705 1.00 81.06 95 SER A CA 1
ATOM 768 C C . SER A 1 95 ? 17.172 -6.338 -8.008 1.00 81.06 95 SER A C 1
ATOM 770 O O . SER A 1 95 ? 17.975 -5.421 -8.169 1.00 81.06 95 SER A O 1
ATOM 772 N N . ALA A 1 96 ? 16.284 -6.688 -8.936 1.00 83.38 96 ALA A N 1
ATOM 773 C CA . ALA A 1 96 ? 16.209 -6.071 -10.251 1.00 83.38 96 ALA A CA 1
ATOM 774 C C . ALA A 1 96 ? 15.316 -4.820 -10.257 1.00 83.38 96 ALA A C 1
ATOM 776 O O . ALA A 1 96 ? 15.673 -3.809 -10.860 1.00 83.38 96 ALA A O 1
ATOM 777 N N . GLY A 1 97 ? 14.160 -4.863 -9.586 1.00 82.56 97 GLY A N 1
ATOM 778 C CA . GLY A 1 97 ? 13.172 -3.781 -9.626 1.00 82.56 97 GLY A CA 1
ATOM 779 C C . GLY A 1 97 ? 13.487 -2.600 -8.704 1.00 82.56 97 GLY A C 1
ATOM 780 O O . GLY A 1 97 ? 13.284 -1.444 -9.085 1.00 82.56 97 GLY A O 1
ATOM 781 N N . ALA A 1 98 ? 14.016 -2.857 -7.503 1.00 79.75 98 ALA A N 1
ATOM 782 C CA . ALA A 1 98 ? 14.242 -1.822 -6.493 1.00 79.75 98 ALA A CA 1
ATOM 783 C C . ALA A 1 98 ? 15.205 -0.709 -6.940 1.00 79.75 98 ALA A C 1
ATOM 785 O O . ALA A 1 98 ? 14.874 0.460 -6.713 1.00 79.75 98 ALA A O 1
ATOM 786 N N . PRO A 1 99 ? 16.360 -0.999 -7.579 1.00 80.50 99 PRO A N 1
ATOM 787 C CA . PRO A 1 99 ? 17.261 0.048 -8.056 1.00 80.50 99 PRO A CA 1
ATOM 788 C C . PRO A 1 99 ? 16.588 0.979 -9.066 1.00 80.50 99 PRO A C 1
ATOM 790 O O . PRO A 1 99 ? 16.771 2.193 -8.996 1.00 80.50 99 PRO A O 1
ATOM 793 N N . ILE A 1 100 ? 15.759 0.428 -9.955 1.00 83.31 100 ILE A N 1
ATOM 794 C CA . ILE A 1 100 ? 15.109 1.213 -11.005 1.00 83.31 100 ILE A CA 1
ATOM 795 C C . ILE A 1 100 ? 13.992 2.082 -10.419 1.00 83.31 100 ILE A C 1
ATOM 797 O O . ILE A 1 100 ? 13.912 3.270 -10.725 1.00 83.31 100 ILE A O 1
ATOM 801 N N . ILE A 1 101 ? 13.185 1.537 -9.501 1.00 81.69 101 ILE A N 1
ATOM 802 C CA . ILE A 1 101 ? 12.176 2.317 -8.766 1.00 81.69 101 ILE A CA 1
ATOM 803 C C . ILE A 1 101 ? 12.837 3.469 -7.995 1.00 81.69 101 ILE A C 1
ATOM 805 O O . ILE A 1 101 ? 12.333 4.592 -8.014 1.00 81.69 101 ILE A O 1
ATOM 809 N N . ARG A 1 102 ? 13.977 3.225 -7.331 1.00 77.88 102 ARG A N 1
ATOM 810 C CA . ARG A 1 102 ? 14.727 4.275 -6.619 1.00 77.88 102 ARG A CA 1
ATOM 811 C C . ARG A 1 102 ? 15.212 5.367 -7.568 1.00 77.88 102 ARG A C 1
ATOM 813 O O . ARG A 1 102 ? 15.118 6.539 -7.212 1.00 77.88 102 ARG A O 1
ATOM 820 N N . GLU A 1 103 ? 15.706 4.998 -8.744 1.00 78.31 103 GLU A N 1
ATOM 821 C CA . GLU A 1 103 ? 16.167 5.966 -9.739 1.00 78.31 103 GLU A CA 1
ATOM 822 C C . GLU A 1 103 ? 15.014 6.825 -10.266 1.00 78.31 103 GLU A C 1
ATOM 824 O O . GLU A 1 103 ? 15.097 8.048 -10.239 1.00 78.31 103 GLU A O 1
ATOM 829 N N . ILE A 1 104 ? 13.878 6.213 -10.605 1.00 77.62 104 ILE A N 1
ATOM 830 C CA . ILE A 1 104 ? 12.660 6.936 -11.003 1.00 77.62 104 ILE A CA 1
ATOM 831 C C . ILE A 1 104 ? 12.229 7.915 -9.912 1.00 77.62 104 ILE A C 1
ATOM 833 O O . ILE A 1 104 ? 11.965 9.084 -10.187 1.00 77.62 104 ILE A O 1
ATOM 837 N N . LEU A 1 105 ? 12.189 7.473 -8.655 1.00 75.56 105 LEU A N 1
ATOM 838 C CA . LEU A 1 105 ? 11.839 8.359 -7.549 1.00 75.56 105 LEU A CA 1
ATOM 839 C C . LEU A 1 105 ? 12.822 9.528 -7.412 1.00 75.56 105 LEU A C 1
ATOM 841 O O . LEU A 1 105 ? 12.393 10.611 -7.034 1.00 75.56 105 LEU A O 1
ATOM 845 N N . ARG A 1 106 ? 14.107 9.360 -7.743 1.00 73.06 106 ARG A N 1
ATOM 846 C CA . ARG A 1 106 ? 15.077 10.468 -7.763 1.00 73.06 106 ARG A CA 1
ATOM 847 C C . ARG A 1 106 ? 14.834 11.433 -8.918 1.00 73.06 106 ARG A C 1
ATOM 849 O O . ARG A 1 106 ? 14.918 12.638 -8.707 1.00 73.06 106 ARG A O 1
ATOM 856 N N . THR A 1 107 ? 14.527 10.924 -10.109 1.00 73.44 107 THR A N 1
ATOM 857 C CA . THR A 1 107 ? 14.339 11.744 -11.314 1.00 73.44 107 THR A CA 1
ATOM 858 C C . THR A 1 107 ? 13.016 12.514 -11.305 1.00 73.44 107 THR A C 1
ATOM 860 O O . THR A 1 107 ? 12.973 13.667 -11.723 1.00 73.44 107 THR A O 1
ATOM 863 N N . PHE A 1 108 ? 11.926 11.891 -10.847 1.00 68.38 108 PHE A N 1
ATOM 864 C CA . PHE A 1 108 ? 10.571 12.445 -10.972 1.00 68.38 108 PHE A CA 1
ATOM 865 C C . PHE A 1 108 ? 10.111 13.269 -9.770 1.00 68.38 108 PHE A C 1
ATOM 867 O O . PHE A 1 108 ? 9.172 14.054 -9.896 1.00 68.38 108 PHE A O 1
ATOM 874 N N . VAL A 1 109 ? 10.728 13.100 -8.600 1.00 67.31 109 VAL A N 1
ATOM 875 C CA . VAL A 1 109 ? 10.399 13.884 -7.405 1.00 67.31 109 VAL A CA 1
ATOM 876 C C . VAL A 1 109 ? 11.220 15.179 -7.461 1.00 67.31 109 VAL A C 1
ATOM 878 O O . VAL A 1 109 ? 12.443 15.103 -7.331 1.00 67.31 109 VAL A O 1
ATOM 881 N N . PRO A 1 110 ? 10.589 16.361 -7.650 1.00 61.75 110 PRO A N 1
ATOM 882 C CA . PRO A 1 110 ? 11.301 17.628 -7.802 1.00 61.75 110 PRO A CA 1
ATOM 883 C C . PRO A 1 110 ? 12.319 17.867 -6.684 1.00 61.75 110 PRO A C 1
ATOM 885 O O . PRO A 1 110 ? 12.068 17.506 -5.531 1.00 61.75 110 PRO A O 1
ATOM 888 N N . GLU A 1 111 ? 13.425 18.552 -6.984 1.00 58.50 111 GLU A N 1
ATOM 889 C CA . GLU A 1 111 ? 14.435 18.940 -5.983 1.00 58.50 111 GLU A CA 1
ATOM 890 C C . GLU A 1 111 ? 13.826 19.701 -4.787 1.00 58.50 111 GLU A C 1
ATOM 892 O O . GLU A 1 111 ? 14.277 19.559 -3.653 1.00 58.50 111 GLU A O 1
ATOM 897 N N . THR A 1 112 ? 12.729 20.435 -4.988 1.00 52.97 112 THR A N 1
ATOM 898 C CA . THR A 1 112 ? 11.964 21.092 -3.911 1.00 52.97 112 THR A CA 1
ATOM 899 C C . THR A 1 112 ? 11.307 20.114 -2.935 1.00 52.97 112 THR A C 1
ATOM 901 O O . THR A 1 112 ? 11.171 20.431 -1.755 1.00 52.97 112 THR A O 1
ATOM 904 N N . LEU A 1 113 ? 10.936 18.908 -3.375 1.00 53.88 113 LEU A N 1
ATOM 905 C CA . LEU A 1 113 ? 10.515 17.836 -2.475 1.00 53.88 113 LEU A CA 1
ATOM 906 C C . LEU A 1 113 ? 11.726 17.164 -1.815 1.00 53.88 113 LEU A C 1
ATOM 908 O O . LEU A 1 113 ? 11.602 16.744 -0.672 1.00 53.88 113 LEU A O 1
ATOM 912 N N . GLN A 1 114 ? 12.901 17.120 -2.454 1.00 52.34 114 GLN A N 1
ATOM 913 C CA . GLN A 1 114 ? 14.146 16.654 -1.814 1.00 52.34 114 GLN A CA 1
ATOM 914 C C . GLN A 1 114 ? 14.554 17.553 -0.628 1.00 52.34 114 GLN A C 1
ATOM 916 O O . GLN A 1 114 ? 15.048 17.054 0.382 1.00 52.34 114 GLN A O 1
ATOM 921 N N . GLN A 1 115 ? 14.250 18.856 -0.703 1.00 43.56 115 GLN A N 1
ATOM 922 C CA . GLN A 1 115 ? 14.431 19.835 0.380 1.00 43.56 115 GLN A CA 1
ATOM 923 C C . GLN A 1 115 ? 13.432 19.686 1.543 1.00 43.56 115 GLN A C 1
ATOM 925 O O . GLN A 1 115 ? 13.679 20.215 2.628 1.00 43.56 115 GLN A O 1
ATOM 930 N N . LEU A 1 116 ? 12.326 18.948 1.373 1.00 44.38 116 LEU A N 1
ATOM 931 C CA . LEU A 1 116 ? 11.384 18.631 2.455 1.00 44.38 116 LEU A CA 1
ATOM 932 C C . LEU A 1 116 ? 11.941 17.534 3.362 1.00 44.38 116 LEU A C 1
ATOM 934 O O . LEU A 1 116 ? 11.294 16.504 3.513 1.00 44.38 116 LEU A O 1
ATOM 938 N N . ASN A 1 117 ? 13.132 17.750 3.935 1.00 41.78 117 ASN A N 1
ATOM 939 C CA . ASN A 1 117 ? 13.760 16.955 4.996 1.00 41.78 117 ASN A CA 1
ATOM 940 C C . ASN A 1 117 ? 13.343 15.477 4.950 1.00 41.78 117 ASN A C 1
ATOM 942 O O . ASN A 1 117 ? 12.812 14.924 5.918 1.00 41.78 117 ASN A O 1
ATOM 946 N N . ILE A 1 118 ? 13.451 14.896 3.749 1.00 46.59 118 ILE A N 1
ATOM 947 C CA . ILE A 1 118 ? 12.873 13.599 3.446 1.00 46.59 118 ILE A CA 1
ATOM 948 C C . ILE A 1 118 ? 13.665 12.626 4.312 1.00 46.59 118 ILE A C 1
ATOM 950 O O . ILE A 1 118 ? 14.873 12.507 4.095 1.00 46.59 118 ILE A O 1
ATOM 954 N N . PRO A 1 119 ? 13.048 11.959 5.307 1.00 41.94 119 PRO A N 1
ATOM 955 C CA . PRO A 1 119 ? 13.789 11.037 6.147 1.00 41.94 119 PRO A CA 1
ATOM 956 C C . PRO A 1 119 ? 14.472 10.010 5.246 1.00 41.94 119 PRO A C 1
ATOM 958 O O . PRO A 1 119 ? 13.866 9.570 4.263 1.00 41.94 119 PRO A O 1
ATOM 961 N N . ALA A 1 120 ? 15.698 9.618 5.597 1.00 40.56 120 ALA A N 1
ATOM 962 C CA . ALA A 1 120 ? 16.545 8.654 4.880 1.00 40.56 120 ALA A CA 1
ATOM 963 C C . ALA A 1 120 ? 15.875 7.285 4.590 1.00 40.56 120 ALA A C 1
ATOM 965 O O . ALA A 1 120 ? 16.458 6.421 3.944 1.00 40.56 120 ALA A O 1
ATOM 966 N N . ASP A 1 121 ? 14.634 7.107 5.042 1.00 47.97 121 ASP A N 1
ATOM 967 C CA . ASP A 1 121 ? 13.771 5.944 4.904 1.00 47.97 121 ASP A CA 1
ATOM 968 C C . ASP A 1 121 ? 13.048 5.836 3.537 1.00 47.97 121 ASP A C 1
ATOM 970 O O . ASP A 1 121 ? 12.402 4.817 3.281 1.00 47.97 121 ASP A O 1
ATOM 974 N N . LYS A 1 122 ? 13.091 6.842 2.640 1.00 47.69 122 LYS A N 1
ATOM 975 C CA . LYS A 1 122 ? 12.396 6.751 1.333 1.00 47.69 122 LYS A CA 1
ATOM 976 C C . LYS A 1 122 ? 13.151 5.854 0.340 1.00 47.69 122 LYS A C 1
ATOM 978 O O . LYS A 1 122 ? 14.304 6.105 0.012 1.00 47.69 122 LYS A O 1
ATOM 983 N N . GLY A 1 123 ? 12.469 4.816 -0.157 1.00 50.31 123 GLY A N 1
ATOM 984 C CA . GLY A 1 123 ? 13.041 3.748 -0.996 1.00 50.31 123 GLY A CA 1
ATOM 985 C C . GLY A 1 123 ? 13.414 2.481 -0.216 1.00 50.31 123 GLY A C 1
ATOM 986 O O . GLY A 1 123 ? 13.973 1.537 -0.789 1.00 50.31 123 GLY A O 1
ATOM 987 N N . ARG A 1 124 ? 13.112 2.456 1.090 1.00 58.88 124 ARG A N 1
ATOM 988 C CA . ARG A 1 124 ? 13.207 1.253 1.907 1.00 58.88 124 ARG A CA 1
ATOM 989 C C . ARG A 1 124 ? 12.070 0.314 1.537 1.00 58.88 124 ARG A C 1
ATOM 991 O O . ARG A 1 124 ? 10.904 0.643 1.719 1.00 58.88 124 ARG A O 1
ATOM 998 N N . PHE A 1 125 ? 12.439 -0.865 1.066 1.00 61.19 125 PHE A N 1
ATOM 999 C CA . PHE A 1 125 ? 11.510 -1.970 0.933 1.00 61.19 125 PHE A CA 1
ATOM 1000 C C . PHE A 1 125 ? 11.423 -2.665 2.296 1.00 61.19 125 PHE A C 1
ATOM 1002 O O . PHE A 1 125 ? 12.377 -3.274 2.777 1.00 61.19 125 PHE A O 1
ATOM 1009 N N . TYR A 1 126 ? 10.296 -2.497 2.984 1.00 65.38 126 TYR A N 1
ATOM 1010 C CA . TYR A 1 126 ? 10.013 -3.157 4.256 1.00 65.38 126 TYR A CA 1
ATOM 1011 C C . TYR A 1 126 ? 9.724 -4.649 4.037 1.00 65.38 126 TYR A C 1
ATOM 1013 O O . TYR A 1 126 ? 8.905 -4.990 3.192 1.00 65.38 126 TYR A O 1
ATOM 1021 N N . GLY A 1 127 ? 10.338 -5.538 4.825 1.00 55.09 127 GLY A N 1
ATOM 1022 C CA . GLY A 1 127 ? 10.112 -6.988 4.706 1.00 55.09 127 GLY A CA 1
ATOM 1023 C C . GLY A 1 127 ? 11.302 -7.810 4.213 1.00 55.09 127 GLY A C 1
ATOM 1024 O O . GLY A 1 127 ? 11.122 -9.001 3.973 1.00 55.09 127 GLY A O 1
ATOM 1025 N N . ASP A 1 128 ? 12.492 -7.211 4.126 1.00 55.97 128 ASP A N 1
ATOM 1026 C CA . ASP A 1 128 ? 13.760 -7.940 4.064 1.00 55.97 128 ASP A CA 1
ATOM 1027 C C . ASP A 1 128 ? 14.430 -7.942 5.455 1.00 55.97 128 ASP A C 1
ATOM 1029 O O . ASP A 1 128 ? 15.077 -6.963 5.837 1.00 55.97 128 ASP A O 1
ATOM 1033 N N . PRO A 1 129 ? 14.214 -8.984 6.280 1.00 43.81 129 PRO A N 1
ATOM 1034 C CA . PRO A 1 129 ? 14.864 -9.100 7.579 1.00 43.81 129 PRO A CA 1
ATOM 1035 C C . PRO A 1 129 ? 16.353 -9.475 7.492 1.00 43.81 129 PRO A C 1
ATOM 1037 O O . PRO A 1 129 ? 17.005 -9.475 8.534 1.00 43.81 129 PRO A O 1
ATOM 1040 N N . LEU A 1 130 ? 16.894 -9.800 6.310 1.00 44.34 130 LEU A N 1
ATOM 1041 C CA . LEU A 1 130 ? 18.219 -10.418 6.177 1.00 44.34 130 LEU A CA 1
ATOM 1042 C C . LEU A 1 130 ? 19.173 -9.707 5.205 1.00 44.34 130 LEU A C 1
ATOM 1044 O O . LEU A 1 130 ? 20.338 -10.089 5.144 1.00 44.34 130 LEU A O 1
ATOM 1048 N N . GLY A 1 131 ? 18.737 -8.675 4.476 1.00 49.03 131 GLY A N 1
ATOM 1049 C CA . GLY A 1 131 ? 19.592 -7.990 3.495 1.00 49.03 131 GLY A CA 1
ATOM 1050 C C . GLY A 1 131 ? 20.000 -8.906 2.337 1.00 49.03 131 GLY A C 1
ATOM 1051 O O . GLY A 1 131 ? 20.966 -8.638 1.624 1.00 49.03 131 GLY A O 1
ATOM 1052 N N . THR A 1 132 ? 19.290 -10.021 2.168 1.00 53.66 132 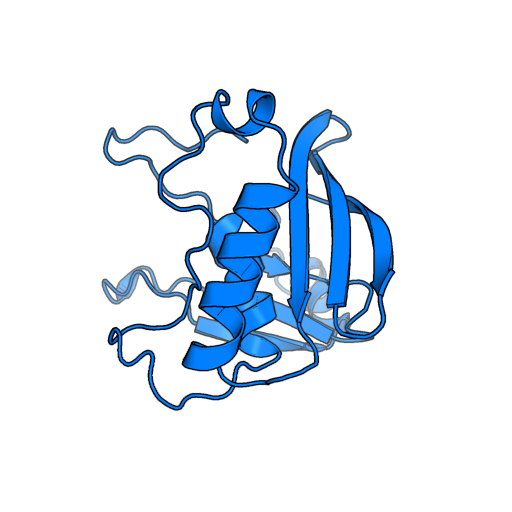THR A N 1
ATOM 1053 C CA . THR A 1 132 ? 19.460 -10.965 1.070 1.00 53.66 132 THR A CA 1
ATOM 1054 C C . THR A 1 132 ? 18.662 -10.445 -0.116 1.00 53.66 132 THR A C 1
ATOM 1056 O O . THR A 1 132 ? 17.638 -11.014 -0.488 1.00 53.66 132 THR A O 1
ATOM 1059 N N . GLU A 1 133 ? 19.130 -9.339 -0.700 1.00 54.38 133 GLU A N 1
ATOM 1060 C CA . GLU A 1 133 ? 18.488 -8.653 -1.829 1.00 54.38 133 GLU A CA 1
ATOM 1061 C C . GLU A 1 133 ? 18.364 -9.550 -3.084 1.00 54.38 133 GLU A C 1
ATOM 1063 O O . GLU A 1 133 ? 17.658 -9.186 -4.013 1.00 54.38 133 GLU A O 1
ATOM 1068 N N . GLY A 1 134 ? 19.000 -10.728 -3.115 1.00 53.62 134 GLY A N 1
ATOM 1069 C CA . GLY A 1 134 ? 19.318 -11.477 -4.333 1.00 53.62 1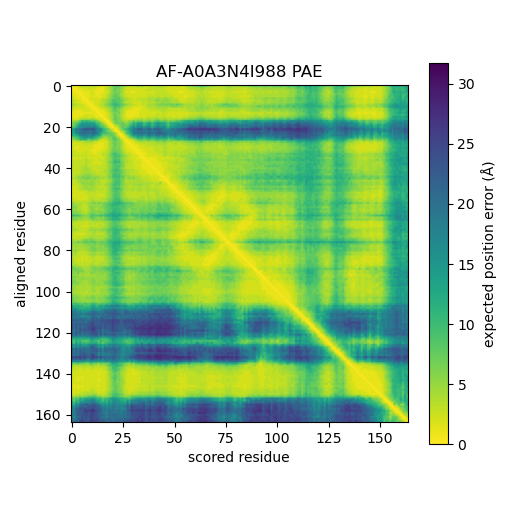34 GLY A CA 1
ATOM 1070 C C . GLY A 1 134 ? 18.157 -12.063 -5.143 1.00 53.62 134 GLY A C 1
ATOM 1071 O O . GLY A 1 134 ? 18.119 -11.840 -6.350 1.00 53.62 134 GLY A O 1
ATOM 1072 N N . GLU A 1 135 ? 17.237 -12.828 -4.543 1.00 65.44 135 GLU A N 1
ATOM 1073 C CA . GLU A 1 135 ? 16.436 -13.797 -5.334 1.00 65.44 135 GLU A CA 1
ATOM 1074 C C . GLU A 1 135 ? 14.967 -13.943 -4.917 1.00 65.44 135 GLU A C 1
ATOM 1076 O O . GLU A 1 135 ? 14.250 -14.802 -5.425 1.00 65.44 135 GLU A O 1
ATOM 1081 N N . ARG A 1 136 ? 14.479 -13.121 -3.986 1.00 77.06 136 ARG A N 1
ATOM 1082 C CA . ARG A 1 136 ? 13.090 -13.232 -3.536 1.00 77.06 136 ARG A CA 1
ATOM 1083 C C . ARG A 1 136 ? 12.141 -12.468 -4.463 1.00 77.06 136 ARG A C 1
ATOM 1085 O O . ARG A 1 136 ? 12.332 -11.276 -4.710 1.00 77.06 136 ARG A O 1
ATOM 1092 N N . GLU A 1 137 ? 11.073 -13.142 -4.878 1.00 81.94 137 GLU A N 1
ATOM 1093 C CA . GLU A 1 137 ? 9.932 -12.525 -5.557 1.00 81.94 137 GLU A CA 1
ATOM 1094 C C . GLU A 1 137 ? 9.142 -11.620 -4.603 1.00 81.94 137 GLU A C 1
ATOM 1096 O O . GLU A 1 137 ? 8.829 -11.973 -3.458 1.00 81.94 137 GLU A O 1
ATOM 1101 N N . PHE A 1 138 ? 8.819 -10.432 -5.092 1.00 83.75 138 PHE A N 1
ATOM 1102 C CA . PHE A 1 138 ? 8.009 -9.439 -4.423 1.00 83.75 138 PHE A CA 1
ATOM 1103 C C . PHE A 1 138 ? 6.539 -9.810 -4.578 1.00 83.75 138 PHE A C 1
ATOM 1105 O O . PHE A 1 138 ? 6.004 -9.912 -5.678 1.00 83.75 138 PHE A O 1
ATOM 1112 N N . THR A 1 139 ? 5.865 -10.023 -3.456 1.00 87.75 139 THR A N 1
ATOM 1113 C CA . THR A 1 139 ? 4.487 -10.509 -3.447 1.00 87.75 139 THR A CA 1
ATOM 1114 C C . THR A 1 139 ? 3.494 -9.395 -3.133 1.00 87.75 139 THR A C 1
ATOM 1116 O O . THR A 1 139 ? 3.829 -8.323 -2.620 1.00 87.75 139 THR A O 1
ATOM 1119 N N . LEU A 1 140 ? 2.207 -9.687 -3.327 1.00 89.25 140 LEU A N 1
ATOM 1120 C CA . LEU A 1 140 ? 1.124 -8.814 -2.871 1.00 89.25 140 LEU A CA 1
ATOM 1121 C C . LEU A 1 140 ? 1.201 -8.519 -1.360 1.00 89.25 140 LEU A C 1
ATOM 1123 O O . LEU A 1 140 ? 0.857 -7.420 -0.922 1.00 89.25 140 LEU A O 1
ATOM 1127 N N . MET A 1 141 ? 1.673 -9.478 -0.555 1.00 88.75 141 MET A N 1
ATOM 1128 C CA . MET A 1 141 ? 1.890 -9.247 0.873 1.00 88.75 141 MET A CA 1
ATOM 1129 C C . MET A 1 141 ? 2.966 -8.186 1.091 1.00 88.75 141 MET A C 1
ATOM 1131 O O . MET A 1 141 ? 2.789 -7.309 1.926 1.00 88.75 141 MET A O 1
ATOM 1135 N N . ASP A 1 142 ? 4.040 -8.178 0.309 1.00 86.44 142 ASP A N 1
ATOM 1136 C CA . ASP A 1 142 ? 5.082 -7.161 0.449 1.00 86.44 142 ASP A CA 1
ATOM 1137 C C . ASP A 1 142 ? 4.558 -5.756 0.140 1.00 86.44 142 ASP A C 1
ATOM 1139 O O . ASP A 1 142 ? 4.912 -4.814 0.850 1.00 86.44 142 ASP A O 1
ATOM 1143 N N . THR A 1 143 ? 3.627 -5.626 -0.812 1.00 88.62 143 THR A N 1
ATOM 1144 C CA . THR A 1 143 ? 2.903 -4.367 -1.070 1.00 88.62 143 THR A CA 1
ATOM 1145 C C . THR A 1 143 ? 2.155 -3.895 0.177 1.00 88.62 143 THR A C 1
ATOM 1147 O O . THR A 1 143 ? 2.382 -2.781 0.652 1.00 88.62 143 THR A O 1
ATOM 1150 N N . GLY A 1 144 ? 1.315 -4.753 0.770 1.00 89.81 144 GLY A N 1
ATOM 1151 C CA . GLY A 1 144 ? 0.598 -4.426 2.008 1.00 89.81 144 GLY A CA 1
ATOM 1152 C C . GLY A 1 144 ? 1.543 -4.045 3.152 1.00 89.81 144 GLY A C 1
ATOM 1153 O O . GLY A 1 144 ? 1.289 -3.082 3.880 1.00 89.81 144 GLY A O 1
ATOM 1154 N N . ARG A 1 145 ? 2.689 -4.733 3.253 1.00 86.06 145 ARG A N 1
ATOM 1155 C CA . ARG A 1 145 ? 3.734 -4.431 4.238 1.00 86.06 145 ARG A CA 1
ATOM 1156 C C . ARG A 1 145 ? 4.340 -3.048 4.025 1.00 86.06 145 ARG A C 1
ATOM 1158 O O . ARG A 1 145 ? 4.514 -2.345 5.017 1.00 86.06 145 ARG A O 1
ATOM 1165 N N . GLN A 1 146 ? 4.629 -2.642 2.781 1.00 84.94 146 GLN A N 1
ATOM 1166 C CA . GLN A 1 146 ? 5.168 -1.304 2.491 1.00 84.94 146 GLN A CA 1
ATOM 1167 C C . GLN A 1 146 ? 4.250 -0.214 3.037 1.00 84.94 146 GLN A C 1
ATOM 1169 O O . GLN A 1 146 ? 4.695 0.671 3.764 1.00 84.94 146 GLN A O 1
ATOM 1174 N N . TYR A 1 147 ? 2.959 -0.307 2.721 1.00 87.19 147 TYR A N 1
ATOM 1175 C CA . TYR A 1 147 ? 1.954 0.654 3.162 1.00 87.19 147 TYR A CA 1
ATOM 1176 C C . TYR A 1 147 ? 1.842 0.714 4.686 1.00 87.19 147 TYR A C 1
ATOM 1178 O O . TYR A 1 147 ? 1.902 1.792 5.280 1.00 87.19 147 TYR A O 1
ATOM 1186 N N . MET A 1 148 ? 1.688 -0.446 5.323 1.00 85.56 148 MET A N 1
ATOM 1187 C CA . MET A 1 148 ? 1.462 -0.516 6.763 1.00 85.56 148 MET A CA 1
ATOM 1188 C C . MET A 1 148 ? 2.694 -0.096 7.562 1.00 85.56 148 MET A C 1
ATOM 1190 O O . MET A 1 148 ? 2.544 0.604 8.555 1.00 85.56 148 MET A O 1
ATOM 1194 N N . GLU A 1 149 ? 3.908 -0.453 7.136 1.00 79.88 149 GLU A N 1
ATOM 1195 C CA . GLU A 1 149 ? 5.138 -0.015 7.808 1.00 79.88 149 GLU A CA 1
ATOM 1196 C C . GLU A 1 149 ? 5.455 1.464 7.557 1.00 79.88 149 GLU A C 1
ATOM 1198 O O . GLU A 1 149 ? 5.892 2.145 8.485 1.00 79.88 149 GLU A O 1
ATOM 1203 N N . MET A 1 150 ? 5.180 1.997 6.362 1.00 78.19 150 MET A N 1
ATOM 1204 C CA . MET A 1 150 ? 5.341 3.428 6.070 1.00 78.19 150 MET A CA 1
ATOM 1205 C C . MET A 1 150 ? 4.421 4.295 6.936 1.00 78.19 150 MET A C 1
ATOM 1207 O O . MET A 1 150 ? 4.848 5.316 7.475 1.00 78.19 150 MET A O 1
ATOM 1211 N N . LEU A 1 151 ? 3.159 3.886 7.077 1.00 80.25 151 LEU A N 1
ATOM 1212 C CA . LEU A 1 151 ? 2.151 4.595 7.868 1.00 80.25 151 LEU A CA 1
ATOM 1213 C C . LEU A 1 151 ? 2.176 4.197 9.350 1.00 80.25 151 LEU A C 1
ATOM 1215 O O . LEU A 1 151 ? 1.394 4.715 10.152 1.00 80.25 151 LEU A O 1
ATOM 1219 N N . ARG A 1 152 ? 3.082 3.296 9.746 1.00 74.56 152 ARG A N 1
ATOM 1220 C CA . ARG A 1 152 ? 3.229 2.888 11.137 1.00 74.56 152 ARG A CA 1
ATOM 1221 C C . ARG A 1 152 ? 3.764 4.057 11.949 1.00 74.56 152 ARG A C 1
ATOM 1223 O O . ARG A 1 152 ? 4.902 4.494 11.787 1.00 74.56 152 ARG A O 1
ATOM 1230 N N . LEU A 1 153 ? 2.954 4.509 12.900 1.00 61.53 153 LEU A N 1
ATOM 1231 C CA . LEU A 1 153 ? 3.395 5.422 13.943 1.00 61.53 153 LEU A CA 1
ATOM 1232 C C . LEU A 1 153 ? 4.450 4.713 14.797 1.00 61.53 153 LEU A C 1
ATOM 1234 O O . LEU A 1 153 ? 4.130 3.884 15.649 1.00 61.53 153 LEU A O 1
ATOM 1238 N N . ARG A 1 154 ? 5.722 5.013 14.540 1.00 56.12 154 ARG A N 1
ATOM 1239 C CA . ARG A 1 154 ? 6.803 4.712 15.476 1.00 56.12 154 ARG A CA 1
ATOM 1240 C C . ARG A 1 154 ? 6.968 5.915 16.409 1.00 56.12 154 ARG A C 1
ATOM 1242 O O . ARG A 1 154 ? 6.897 7.056 15.931 1.00 56.12 154 ARG A O 1
ATOM 1249 N N . PRO A 1 155 ? 7.181 5.698 17.717 1.00 43.22 155 PRO A N 1
ATOM 1250 C CA . PRO A 1 155 ? 7.837 6.707 18.534 1.00 43.22 155 PRO A CA 1
ATOM 1251 C C . PRO A 1 155 ? 9.143 7.078 17.825 1.00 43.22 155 PRO A C 1
ATOM 1253 O O . PRO A 1 155 ? 9.850 6.193 17.341 1.00 43.22 155 PRO A O 1
ATOM 1256 N N . ARG A 1 156 ? 9.432 8.368 17.683 1.00 45.06 156 ARG A N 1
ATOM 1257 C CA . ARG A 1 156 ? 10.774 8.820 17.322 1.00 45.06 156 ARG A CA 1
ATOM 1258 C C . ARG A 1 156 ? 11.753 8.311 18.380 1.00 45.06 156 ARG A C 1
ATOM 1260 O O . ARG A 1 156 ? 11.369 8.094 19.529 1.00 45.06 156 ARG A O 1
ATOM 1267 N N . ASP A 1 157 ? 13.020 8.194 18.001 1.00 44.12 157 ASP A N 1
ATOM 1268 C CA . ASP A 1 157 ? 14.103 7.820 18.921 1.00 44.12 157 ASP A CA 1
ATOM 1269 C C . ASP A 1 157 ? 14.261 8.820 20.090 1.00 44.12 157 ASP A C 1
ATOM 1271 O O . ASP A 1 157 ? 14.887 8.506 21.096 1.00 44.12 157 ASP A O 1
ATOM 1275 N N . ASP A 1 158 ? 13.638 10.003 19.992 1.00 47.94 158 ASP A N 1
ATOM 1276 C CA . ASP A 1 158 ? 13.537 11.023 21.047 1.00 47.94 158 ASP A CA 1
ATOM 1277 C C . ASP A 1 158 ? 12.318 10.849 21.989 1.00 47.94 158 ASP A C 1
ATOM 1279 O O . ASP A 1 158 ? 12.072 11.689 22.854 1.00 47.94 158 ASP A O 1
ATOM 1283 N N . GLY A 1 159 ? 11.526 9.784 21.822 1.00 40.88 159 GLY A N 1
ATOM 1284 C CA . GLY A 1 159 ? 10.324 9.510 22.617 1.00 40.88 159 GLY A CA 1
ATOM 1285 C C . GLY A 1 159 ? 9.073 10.293 22.199 1.00 40.88 159 GLY A C 1
ATOM 1286 O O . GLY A 1 159 ? 8.004 10.085 22.776 1.00 40.88 159 GLY A O 1
ATOM 1287 N N . SER A 1 160 ? 9.144 11.157 21.183 1.00 43.88 160 SER A N 1
ATOM 1288 C CA . SER A 1 160 ? 7.973 11.860 20.649 1.00 43.88 160 SER A CA 1
ATOM 1289 C C . SER A 1 160 ? 7.254 11.033 19.576 1.00 43.88 160 SER A C 1
ATOM 1291 O O . SER A 1 160 ? 7.865 10.392 18.727 1.00 43.88 160 SER A O 1
ATOM 1293 N N . ALA A 1 161 ? 5.921 11.008 19.575 1.00 43.19 161 ALA A N 1
ATOM 1294 C CA . ALA A 1 161 ? 5.180 10.345 18.500 1.00 43.19 161 ALA A CA 1
ATOM 1295 C C . ALA A 1 161 ? 5.346 11.124 17.179 1.00 43.19 161 ALA A C 1
ATOM 1297 O O . ALA A 1 161 ? 5.178 12.348 17.174 1.00 43.19 161 ALA A O 1
ATOM 1298 N N . ARG A 1 162 ? 5.614 10.440 16.048 1.00 47.12 162 ARG A N 1
ATOM 1299 C CA . ARG A 1 162 ? 5.470 11.059 14.713 1.00 47.12 162 ARG A CA 1
ATOM 1300 C C . ARG A 1 162 ? 4.032 11.587 14.602 1.00 47.12 162 ARG A C 1
ATOM 1302 O O . ARG A 1 162 ? 3.090 10.804 14.570 1.00 47.12 162 ARG A O 1
ATOM 1309 N N . ARG A 1 163 ? 3.850 12.910 14.588 1.00 42.47 163 ARG A N 1
ATOM 1310 C CA . ARG A 1 163 ? 2.557 13.519 14.257 1.00 42.47 163 ARG A CA 1
ATOM 1311 C C . ARG A 1 163 ? 2.430 13.500 12.738 1.00 42.47 163 ARG A C 1
ATOM 1313 O O . ARG A 1 163 ? 3.268 14.097 12.068 1.00 42.47 163 ARG A O 1
ATOM 1320 N N . LEU A 1 164 ? 1.434 12.771 12.233 1.00 47.16 164 LEU A N 1
ATOM 1321 C CA . LEU A 1 164 ? 0.934 12.948 10.869 1.00 47.16 164 LEU A CA 1
ATOM 1322 C C . LEU A 1 164 ? 0.198 14.285 10.776 1.00 47.16 164 LEU A C 1
ATOM 1324 O O . LEU A 1 164 ? -0.604 14.598 11.691 1.00 47.16 164 LEU A O 1
#

Sequence (164 aa):
MQQLELSYVRGKMFVLTTNIAAGNQQGEMVLVQREFAEIARLKLNALWMQQQFVRAEGVGMEFEAWRVRVGGLMMQNTNRGLFIEVEYFSTDYLSAGAPIIREILRTFVPETLQQLNIPADKGRFYGDPLGTEGEREFTLMDTGRQYMEMLRLRPRDDGSARRL

Foldseek 3Di:
DDKDDDPVPPQKIKDWAAPPPPVDRGTDIDIDGPCVVVCCVPVVCVPDPDPWDKDWDWDWDDDPFKIKTKTFIATPNDTPDIDIDID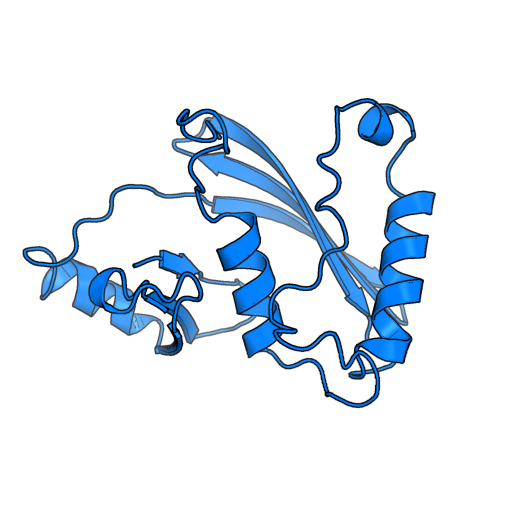GRPFQQQLPVLVVVVVCCVVVVDVVVVVVPPPPCPSDQPDPPDPCSDGDGHDPVSVVRVVCVVPDFDQDPVRHTPDD

Nearest PDB structures (foldseek):
  7t2d-assembly2_G  TM=3.092E-01  e=4.497E-01  Homo sapiens
  4p5m-assembly3_F  TM=2.953E-01  e=6.708E-01  Homo sapiens
  4p5m-assembly2_D  TM=3.012E-01  e=2.357E+00  Homo sapiens
  3zkb-assembly1_C  TM=3.348E-01  e=2.496E+00  Mycobacterium tuberculosis
  7zfr-assembly1_B  TM=1.790E-01  e=1.580E+00  Homo sapiens

Organism: NCBI:txid1160509

InterPro domains:
  IPR013921 Mediator complex, subunit Med20 [PF08612] (1-152)

Secondary structure (DSSP, 8-state):
-EEE--TTSTTEEEEEE--GGGS--SPEEEEEETTHHHHHHHHSTTT------EEEEEEEEE-SSEEEEEEEEEETTEEEEEEEEEEE-S-SBHHHHHHHHHHHHHHHS-HHHHTTT--TTTT--TT-SS---SSPBPPHHHHHHHHHHHT--PBPTTS-B---

Solvent-accessible surface area (backbone atoms only — not comparable to full-atom values): 10075 Å² total; per-residue (Å²): 116,49,77,47,76,50,91,88,46,75,71,36,27,38,36,38,38,67,49,76,89,72,79,42,86,68,52,55,74,49,80,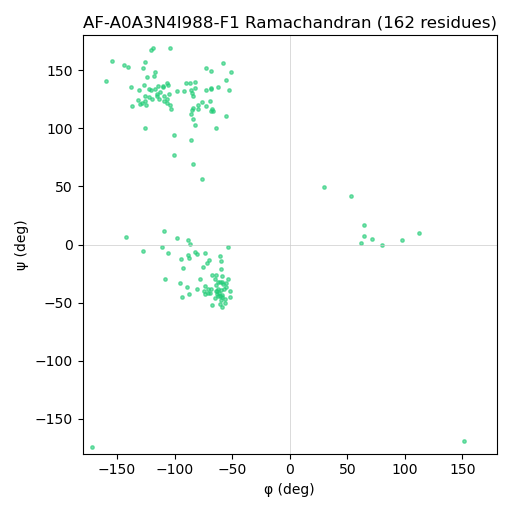42,54,47,66,52,57,54,45,40,60,74,74,33,37,93,80,50,68,86,85,80,65,76,48,74,53,69,54,74,48,79,53,100,55,36,35,43,34,45,25,41,32,30,42,90,88,39,80,60,47,80,45,78,48,79,48,62,71,84,47,54,35,45,55,70,38,49,62,53,54,46,48,49,54,60,73,71,48,53,70,75,57,63,68,57,74,59,62,92,65,75,82,65,76,52,89,63,94,75,78,71,55,76,78,54,71,63,45,75,65,45,54,52,40,38,55,53,60,70,70,46,78,49,65,40,98,83,72,47,68,63,79,112

Radius of gyration: 16.91 Å; Cα contacts (8 Å, |Δi|>4): 199; chains: 1; bounding box: 39×35×45 Å